Protein AF-A0A920S4Y8-F1 (afdb_monomer_lite)

Radius of gyration: 15.09 Å; chains: 1; bounding box: 40×29×32 Å

Structure (mmCIF, N/CA/C/O backbone):
data_AF-A0A920S4Y8-F1
#
_entry.id   AF-A0A920S4Y8-F1
#
loop_
_atom_site.group_PDB
_atom_site.id
_atom_site.type_symbol
_atom_site.label_atom_id
_atom_site.label_alt_id
_atom_site.label_comp_id
_atom_site.label_asym_id
_atom_site.label_entity_id
_atom_site.label_seq_id
_atom_site.pdbx_PDB_ins_code
_atom_site.Cartn_x
_atom_site.Cartn_y
_atom_site.Cartn_z
_atom_site.occupancy
_atom_site.B_iso_or_equiv
_atom_site.auth_seq_id
_atom_site.auth_comp_id
_atom_site.auth_asym_id
_atom_site.auth_atom_id
_atom_site.pdbx_PDB_model_num
ATOM 1 N N . MET A 1 1 ? -9.800 1.096 -12.233 1.00 51.50 1 MET A N 1
ATOM 2 C CA . MET A 1 1 ? -11.108 0.944 -11.551 1.00 51.50 1 MET A CA 1
ATOM 3 C C . MET A 1 1 ? -11.044 -0.279 -10.660 1.00 51.50 1 MET A C 1
ATOM 5 O O . MET A 1 1 ? -10.695 -1.346 -11.159 1.00 51.50 1 MET A O 1
ATOM 9 N N . ALA A 1 2 ? -11.327 -0.086 -9.373 1.00 61.59 2 ALA A N 1
ATOM 10 C CA . ALA A 1 2 ? -11.267 -1.123 -8.355 1.00 61.59 2 ALA A CA 1
ATOM 11 C C . ALA A 1 2 ? -12.133 -2.341 -8.735 1.00 61.59 2 ALA A C 1
ATOM 13 O O . ALA A 1 2 ? -13.301 -2.166 -9.089 1.00 61.59 2 ALA A O 1
ATOM 14 N N . LYS A 1 3 ? -11.565 -3.552 -8.724 1.00 71.06 3 LYS A N 1
ATOM 15 C CA . LYS A 1 3 ? -12.271 -4.799 -9.067 1.00 71.06 3 LYS A CA 1
ATOM 16 C C . LYS A 1 3 ? -13.103 -5.328 -7.898 1.00 71.06 3 LYS A C 1
ATOM 18 O O . LYS A 1 3 ? -13.971 -6.169 -8.120 1.00 71.06 3 LYS A O 1
ATOM 23 N N . GLY A 1 4 ? -12.891 -4.780 -6.699 1.00 80.19 4 GLY A N 1
ATOM 24 C CA . GLY A 1 4 ? -13.572 -5.191 -5.471 1.00 80.19 4 GLY A CA 1
ATOM 25 C C . GLY A 1 4 ? -12.825 -6.282 -4.705 1.00 80.19 4 GLY A C 1
ATOM 26 O O . GLY A 1 4 ? -13.413 -6.904 -3.826 1.00 80.19 4 GLY A O 1
ATOM 27 N N . ASP A 1 5 ? -11.544 -6.506 -5.018 1.00 86.38 5 ASP A N 1
ATOM 28 C CA . ASP A 1 5 ? -10.695 -7.496 -4.348 1.00 86.38 5 ASP A CA 1
ATOM 29 C C . ASP A 1 5 ? -9.960 -6.910 -3.117 1.00 86.38 5 ASP A C 1
ATOM 31 O O . ASP A 1 5 ? -9.152 -7.597 -2.486 1.00 86.38 5 ASP A O 1
ATOM 35 N N . ALA A 1 6 ? -10.218 -5.642 -2.772 1.00 92.25 6 ALA A N 1
ATOM 36 C CA . ALA A 1 6 ? -9.626 -4.925 -1.641 1.00 92.25 6 ALA A CA 1
ATOM 37 C C . ALA A 1 6 ? -10.624 -3.947 -0.993 1.00 92.25 6 ALA A C 1
ATOM 39 O O . ALA A 1 6 ? -11.683 -3.666 -1.555 1.00 92.25 6 ALA A O 1
ATOM 40 N N . ASP A 1 7 ? -10.259 -3.388 0.164 1.00 91.88 7 ASP A N 1
ATOM 41 C CA . ASP A 1 7 ? -11.110 -2.445 0.910 1.00 91.88 7 ASP A CA 1
ATOM 42 C C . ASP A 1 7 ? -11.320 -1.125 0.150 1.00 91.88 7 ASP A C 1
ATOM 44 O O . ASP A 1 7 ? -12.352 -0.466 0.287 1.00 91.88 7 ASP A O 1
ATOM 48 N N . LEU A 1 8 ? -10.324 -0.721 -0.645 1.00 92.69 8 LEU A N 1
ATOM 49 C CA . LEU A 1 8 ? -10.291 0.548 -1.368 1.00 92.69 8 LEU A CA 1
ATOM 50 C C . LEU A 1 8 ? -9.630 0.397 -2.745 1.00 92.69 8 LEU A C 1
ATOM 52 O O . LEU A 1 8 ? -8.840 -0.511 -2.992 1.00 92.69 8 LEU A O 1
ATOM 56 N N . GLY A 1 9 ? -9.890 1.361 -3.625 1.00 92.06 9 GLY A N 1
ATOM 57 C CA . GLY A 1 9 ? -9.095 1.597 -4.827 1.00 92.06 9 GLY A CA 1
ATOM 58 C C . GLY A 1 9 ? -8.346 2.916 -4.719 1.00 92.06 9 GLY A C 1
ATOM 59 O O . GLY A 1 9 ? -8.850 3.872 -4.126 1.00 92.06 9 GLY A O 1
ATOM 60 N N . TRP A 1 10 ? -7.157 2.973 -5.304 1.00 90.19 10 TRP A N 1
ATOM 61 C CA . TRP A 1 10 ? -6.406 4.211 -5.476 1.00 90.19 10 TRP A CA 1
ATOM 62 C C . TRP A 1 10 ? -6.244 4.492 -6.968 1.00 90.19 10 TRP A C 1
ATOM 64 O O . TRP A 1 10 ? -6.098 3.559 -7.756 1.00 90.19 10 TRP A O 1
ATOM 74 N N . ASP A 1 11 ? -6.162 5.774 -7.320 1.00 91.81 11 ASP A N 1
ATOM 75 C CA . ASP A 1 11 ? -5.575 6.257 -8.571 1.00 91.81 11 ASP A CA 1
ATOM 76 C C . ASP A 1 11 ? -4.447 7.233 -8.189 1.00 91.81 11 ASP A C 1
ATOM 78 O O . ASP A 1 11 ? -4.646 8.113 -7.343 1.00 91.81 11 ASP A O 1
ATOM 82 N N . PHE A 1 12 ? -3.247 7.077 -8.757 1.00 92.56 12 PHE A N 1
ATOM 83 C CA . PHE A 1 12 ? -2.082 7.890 -8.382 1.00 92.56 12 PHE A CA 1
ATOM 84 C C . PHE A 1 12 ? -1.390 8.485 -9.581 1.00 92.56 12 PHE A C 1
ATOM 86 O O . PHE A 1 12 ? -1.046 7.805 -10.543 1.00 92.56 12 PHE A O 1
ATOM 93 N N . PHE A 1 13 ? -1.136 9.779 -9.457 1.00 94.69 13 PHE A N 1
ATOM 94 C CA . PHE A 1 13 ? -0.552 10.592 -10.497 1.00 94.69 13 PHE A CA 1
ATOM 95 C C . PHE A 1 13 ? 0.792 11.127 -10.015 1.00 94.69 13 PHE A C 1
ATOM 97 O O . PHE A 1 13 ? 0.925 11.635 -8.896 1.00 94.69 13 PHE A O 1
ATOM 104 N N . ASN A 1 14 ? 1.796 11.024 -10.875 1.00 93.44 14 ASN A N 1
ATOM 105 C CA . ASN A 1 14 ? 3.060 11.717 -10.710 1.00 93.44 14 ASN A CA 1
ATOM 106 C C . ASN A 1 14 ? 2.853 13.232 -10.803 1.00 93.44 14 ASN A C 1
ATOM 108 O O . ASN A 1 14 ? 1.832 13.733 -11.275 1.00 93.44 14 ASN A O 1
ATOM 112 N N . LYS A 1 15 ? 3.876 13.989 -10.395 1.00 94.19 15 LYS A N 1
ATOM 113 C CA . LYS A 1 15 ? 3.858 15.460 -10.447 1.00 94.19 15 LYS A CA 1
ATOM 114 C C . LYS A 1 15 ? 3.571 16.013 -11.853 1.00 94.19 15 LYS A C 1
ATOM 116 O O . LYS A 1 15 ? 3.017 17.100 -11.968 1.00 94.19 15 LYS A O 1
ATOM 121 N N . ASP A 1 16 ? 3.981 15.303 -12.899 1.00 96.12 16 ASP A N 1
ATOM 122 C CA . ASP A 1 16 ? 3.765 15.688 -14.298 1.00 96.12 16 ASP A CA 1
ATOM 123 C C . ASP A 1 16 ? 2.367 15.324 -14.832 1.00 96.12 16 ASP A C 1
ATOM 125 O O . ASP A 1 16 ? 2.062 15.612 -15.987 1.00 96.12 16 ASP A O 1
ATOM 129 N N . GLY A 1 17 ? 1.512 14.722 -14.000 1.00 94.94 17 GLY A N 1
ATOM 130 C CA . GLY A 1 17 ? 0.164 14.289 -14.356 1.00 94.94 17 GLY A CA 1
ATOM 131 C C . GLY A 1 17 ? 0.097 12.904 -15.000 1.00 94.94 17 GLY A C 1
ATOM 132 O O . GLY A 1 17 ? -1.005 12.436 -15.271 1.00 94.94 17 GLY A O 1
ATOM 133 N N . SER A 1 18 ? 1.232 12.232 -15.229 1.00 94.69 18 SER A N 1
ATOM 134 C CA . SER A 1 18 ? 1.225 10.834 -15.672 1.00 94.69 18 SER A CA 1
ATOM 135 C 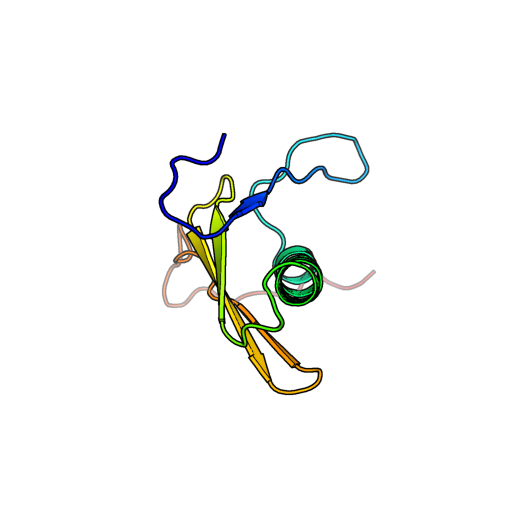C . SER A 1 18 ? 0.711 9.915 -14.565 1.00 94.69 18 SER A C 1
ATOM 137 O O . SER A 1 18 ? 0.983 10.135 -13.384 1.00 94.69 18 SER A O 1
ATOM 139 N N . GLU A 1 19 ? -0.030 8.878 -14.937 1.00 94.19 19 GLU A N 1
ATOM 140 C CA . GLU A 1 19 ? -0.469 7.853 -13.994 1.00 94.19 19 GLU A CA 1
ATOM 141 C C . GLU A 1 19 ? 0.718 6.957 -13.612 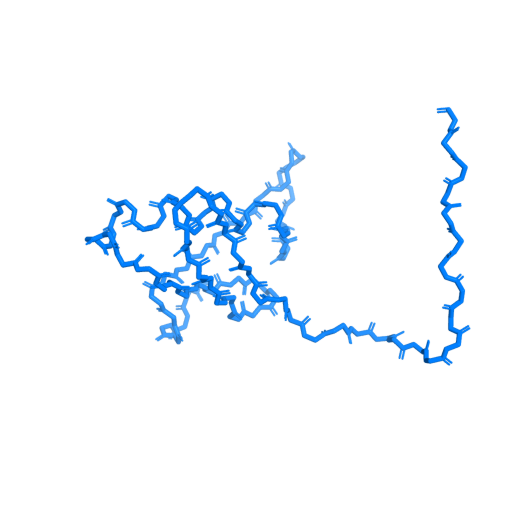1.00 94.19 19 GLU A C 1
ATOM 143 O O . GLU A 1 19 ? 1.507 6.549 -14.468 1.00 94.19 19 GLU A O 1
ATOM 148 N N . ALA A 1 20 ? 0.871 6.677 -12.320 1.00 92.31 20 ALA A N 1
ATOM 149 C CA . ALA A 1 20 ? 1.912 5.802 -11.801 1.00 92.31 20 ALA A CA 1
ATOM 150 C C . ALA A 1 20 ? 1.299 4.575 -11.137 1.00 92.31 20 ALA A C 1
ATOM 152 O O . ALA A 1 20 ? 0.344 4.657 -10.364 1.00 92.31 20 ALA A O 1
ATOM 153 N N . GLU A 1 21 ? 1.916 3.427 -11.393 1.00 90.19 21 GLU A N 1
ATOM 154 C CA . GLU A 1 21 ? 1.356 2.151 -10.967 1.00 90.19 21 GLU A CA 1
ATOM 155 C C . GLU A 1 21 ? 1.457 1.925 -9.457 1.00 90.19 21 GLU A C 1
ATOM 157 O O . GLU A 1 21 ? 0.581 1.303 -8.844 1.00 90.19 21 GLU A O 1
ATOM 162 N N . MET A 1 22 ? 2.544 2.415 -8.850 1.00 88.00 22 MET A N 1
ATOM 163 C CA . MET A 1 22 ? 2.847 2.207 -7.440 1.00 88.00 22 MET A CA 1
ATOM 164 C C . MET A 1 22 ? 3.899 3.204 -6.940 1.00 88.00 22 MET A C 1
ATOM 166 O O . MET A 1 22 ? 4.853 3.543 -7.637 1.00 88.00 22 MET A O 1
ATOM 170 N N . CYS A 1 23 ? 3.766 3.640 -5.688 1.00 92.94 23 CYS A N 1
ATOM 171 C CA . CYS A 1 23 ? 4.830 4.323 -4.959 1.00 92.94 23 CYS A CA 1
ATOM 172 C C . CYS A 1 23 ? 4.818 3.848 -3.507 1.00 92.94 23 CYS A C 1
ATOM 174 O O . CYS A 1 23 ? 3.859 4.111 -2.787 1.00 92.94 23 CYS A O 1
ATOM 176 N N . GLY A 1 24 ? 5.886 3.192 -3.042 1.00 93.44 24 GLY A N 1
ATOM 177 C CA . GLY A 1 24 ? 5.923 2.623 -1.688 1.00 93.44 24 GLY A CA 1
ATOM 178 C C . GLY A 1 24 ? 5.738 3.667 -0.581 1.00 93.44 24 GLY A C 1
ATOM 179 O O . GLY A 1 24 ? 5.105 3.391 0.436 1.00 93.44 24 GLY A O 1
ATOM 180 N N . ASN A 1 25 ? 6.244 4.887 -0.787 1.00 95.50 25 ASN A N 1
ATOM 181 C CA . ASN A 1 25 ? 6.034 5.998 0.145 1.00 95.50 25 ASN A CA 1
ATOM 182 C C . ASN A 1 25 ? 4.578 6.474 0.111 1.00 95.50 25 ASN A C 1
ATOM 184 O O . ASN A 1 25 ? 3.960 6.624 1.163 1.00 95.50 25 ASN A O 1
ATOM 188 N N . GLY A 1 26 ? 4.027 6.658 -1.092 1.00 95.38 26 GLY A N 1
ATOM 189 C CA . GLY A 1 26 ? 2.627 7.028 -1.279 1.00 95.38 26 GLY A CA 1
ATOM 190 C C . GLY A 1 26 ? 1.685 6.000 -0.655 1.00 95.38 26 GLY A C 1
ATOM 191 O O . GLY A 1 26 ? 0.774 6.382 0.067 1.00 95.38 26 GLY A O 1
ATOM 192 N N . ALA A 1 27 ? 1.964 4.706 -0.835 1.00 96.25 27 ALA A N 1
ATOM 193 C CA . ALA A 1 27 ? 1.204 3.590 -0.277 1.00 96.25 27 ALA A CA 1
ATOM 194 C C . ALA A 1 27 ? 1.110 3.665 1.253 1.00 96.25 27 ALA A C 1
ATOM 196 O O . ALA A 1 27 ? 0.031 3.496 1.815 1.00 96.25 27 ALA A O 1
ATOM 197 N N . ARG A 1 28 ? 2.214 3.993 1.939 1.00 97.44 28 ARG A N 1
ATOM 198 C CA . ARG A 1 28 ? 2.204 4.177 3.401 1.00 97.44 28 ARG A CA 1
ATOM 199 C C . ARG A 1 28 ? 1.373 5.384 3.832 1.00 97.44 28 ARG A C 1
ATOM 201 O O . ARG A 1 28 ? 0.622 5.292 4.801 1.00 97.44 28 ARG A O 1
ATOM 208 N N . CYS A 1 29 ? 1.479 6.499 3.109 1.00 96.06 29 CYS A N 1
ATOM 209 C CA . CYS A 1 29 ? 0.665 7.686 3.376 1.00 96.06 29 CYS A CA 1
ATOM 210 C C . CYS A 1 29 ? -0.828 7.406 3.158 1.00 96.06 29 CYS A C 1
ATOM 212 O O . CYS A 1 29 ? -1.653 7.774 3.994 1.00 96.06 29 CYS A O 1
ATOM 214 N N . PHE A 1 30 ? -1.166 6.720 2.067 1.00 95.81 30 PHE A N 1
ATOM 215 C CA . PHE A 1 30 ? -2.536 6.355 1.739 1.00 95.81 30 PHE A CA 1
ATOM 216 C C . PHE A 1 30 ? -3.124 5.375 2.754 1.00 95.81 30 PHE A C 1
ATOM 218 O O . PHE A 1 30 ? -4.231 5.606 3.217 1.00 95.81 30 PHE A O 1
ATOM 225 N N . ALA A 1 31 ? -2.375 4.361 3.198 1.00 96.69 31 ALA A N 1
ATOM 226 C CA . ALA A 1 31 ? -2.831 3.441 4.241 1.00 96.69 31 ALA A CA 1
ATOM 227 C C . ALA A 1 31 ? -3.208 4.170 5.543 1.00 96.69 31 ALA A C 1
ATOM 229 O O . ALA A 1 31 ? -4.247 3.892 6.139 1.00 96.69 31 ALA A O 1
ATOM 230 N N . ARG A 1 32 ? -2.406 5.159 5.968 1.00 96.19 32 ARG A N 1
ATOM 231 C CA . ARG A 1 32 ? -2.734 5.983 7.144 1.00 96.19 32 ARG A CA 1
ATOM 232 C C . ARG A 1 32 ? -3.972 6.846 6.921 1.00 96.19 32 ARG A C 1
ATOM 234 O O . ARG A 1 32 ? -4.759 7.033 7.846 1.00 96.19 32 ARG A O 1
ATOM 241 N N . PHE A 1 33 ? -4.133 7.399 5.721 1.00 94.75 33 PHE A N 1
ATOM 242 C CA . PHE A 1 33 ? -5.337 8.136 5.350 1.00 94.75 33 PHE A CA 1
ATOM 243 C C . PHE A 1 33 ? 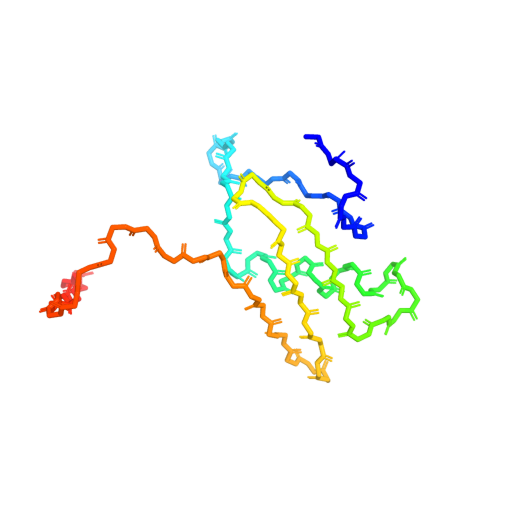-6.571 7.222 5.377 1.00 94.75 33 PHE A C 1
ATOM 245 O O . PHE A 1 33 ? -7.556 7.565 6.026 1.00 94.75 33 PHE A O 1
ATOM 252 N N . ALA A 1 34 ? -6.487 6.048 4.755 1.00 94.25 34 ALA A N 1
ATOM 253 C CA . ALA A 1 34 ? -7.529 5.030 4.706 1.00 94.25 34 ALA A CA 1
ATOM 254 C C . ALA A 1 34 ? -7.965 4.582 6.104 1.00 94.25 34 ALA A C 1
ATOM 256 O O . ALA A 1 34 ? -9.152 4.627 6.402 1.00 94.25 34 ALA A O 1
ATOM 257 N N . GLN A 1 35 ? -7.019 4.265 6.998 1.00 94.06 35 GLN A N 1
ATOM 258 C CA . GLN A 1 35 ? -7.311 3.891 8.388 1.00 94.06 35 GLN A CA 1
ATOM 259 C C . GLN A 1 35 ? -8.236 4.903 9.082 1.00 94.06 35 GLN A C 1
ATOM 261 O O . GLN A 1 35 ? -9.161 4.516 9.791 1.00 94.06 35 GLN A O 1
ATOM 266 N N . ARG A 1 36 ? -8.009 6.207 8.878 1.00 92.06 36 ARG A N 1
ATOM 267 C CA . ARG A 1 36 ? -8.828 7.266 9.496 1.00 92.06 36 ARG A CA 1
ATOM 268 C C . ARG A 1 36 ? -10.268 7.307 8.971 1.00 92.06 36 ARG A C 1
ATOM 270 O O . ARG A 1 36 ? -11.108 7.917 9.618 1.00 92.06 36 ARG A O 1
ATOM 277 N N . HIS A 1 37 ? -10.531 6.689 7.822 1.00 90.94 37 HIS A N 1
ATOM 278 C CA . HIS A 1 37 ? -11.844 6.625 7.174 1.00 90.94 37 HIS A CA 1
ATOM 279 C C . HIS A 1 37 ? -12.478 5.224 7.242 1.00 90.94 37 HIS A C 1
ATOM 281 O O . HIS A 1 37 ? -13.640 5.076 6.881 1.00 90.94 37 HIS A O 1
ATOM 287 N N . LEU A 1 38 ? -11.733 4.219 7.715 1.00 89.88 38 LEU A N 1
ATOM 288 C CA . LEU A 1 38 ? -12.161 2.829 7.901 1.00 89.88 38 LEU A CA 1
ATOM 289 C C . LEU A 1 38 ? -12.169 2.459 9.393 1.00 89.88 38 LEU A C 1
ATOM 291 O O . LEU A 1 38 ? -11.610 1.442 9.794 1.00 89.88 38 LEU A O 1
ATOM 295 N N . ASP A 1 39 ? -12.730 3.331 10.234 1.00 91.25 39 ASP A N 1
ATOM 296 C CA . ASP A 1 39 ? -12.924 3.099 11.675 1.00 91.25 39 ASP A CA 1
ATOM 297 C C . ASP A 1 39 ? -11.661 2.705 12.467 1.00 91.25 39 ASP A C 1
ATOM 299 O O . ASP A 1 39 ? -11.733 2.047 13.504 1.00 91.25 39 ASP A O 1
ATOM 303 N N . GLY A 1 40 ? -10.480 3.129 12.011 1.00 89.62 40 GLY A N 1
ATOM 304 C CA . GLY A 1 40 ? -9.232 2.893 12.732 1.00 89.62 40 GLY A CA 1
ATOM 305 C C . GLY A 1 40 ? -8.658 1.483 12.585 1.00 89.62 40 GLY A C 1
ATOM 306 O O . GLY A 1 40 ? -7.804 1.116 13.388 1.00 89.62 40 GLY A O 1
ATOM 307 N N . GLN A 1 41 ? -9.066 0.709 11.573 1.00 92.81 41 GLN A N 1
ATOM 308 C CA . GLN A 1 41 ? -8.503 -0.623 11.322 1.00 92.81 41 GLN A CA 1
ATOM 309 C C . GLN A 1 41 ? -6.964 -0.60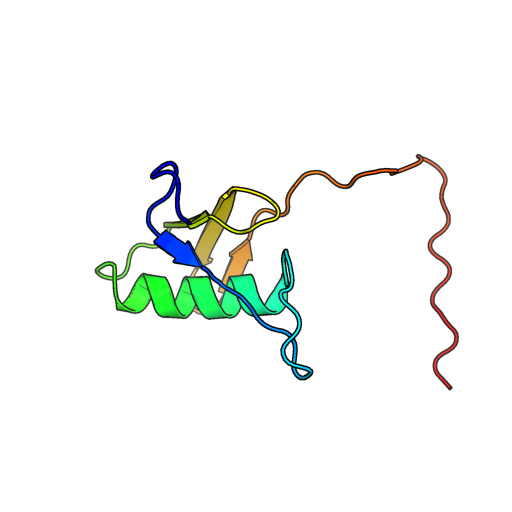7 11.227 1.00 92.81 41 GLN A C 1
ATOM 311 O O . GLN A 1 41 ? -6.354 0.284 10.629 1.00 92.81 41 GLN A O 1
ATOM 316 N N . GLU A 1 42 ? -6.320 -1.598 11.845 1.00 96.00 42 GLU A N 1
ATOM 317 C CA . GLU A 1 42 ? -4.856 -1.754 11.840 1.00 96.00 42 GLU A CA 1
ATOM 318 C C . GLU A 1 42 ? -4.339 -2.445 10.573 1.00 96.00 42 GLU A C 1
ATOM 320 O O . GLU A 1 42 ? -3.144 -2.406 10.284 1.00 96.00 42 GLU A O 1
ATOM 325 N N . GLU A 1 43 ? -5.232 -3.045 9.793 1.00 96.44 43 GLU A N 1
ATOM 326 C CA . GLU A 1 43 ? -4.936 -3.628 8.492 1.00 96.44 43 GLU A CA 1
ATOM 327 C C . GLU A 1 43 ? -5.872 -3.027 7.455 1.00 96.44 43 GLU A C 1
ATOM 329 O O . GLU A 1 43 ? -7.070 -2.915 7.692 1.00 96.44 43 GLU A O 1
ATOM 334 N N . VAL A 1 44 ? -5.313 -2.628 6.316 1.00 95.69 44 VAL A N 1
ATOM 335 C CA . VAL A 1 44 ? -6.078 -2.114 5.177 1.00 95.69 44 VAL A CA 1
ATOM 336 C C . VAL A 1 44 ? -5.476 -2.648 3.887 1.00 95.69 44 VAL A C 1
ATOM 338 O O . VAL A 1 44 ? -4.259 -2.827 3.772 1.00 95.69 44 VAL A O 1
ATOM 341 N N . SER A 1 45 ? -6.318 -2.885 2.896 1.00 95.19 45 SER A N 1
ATOM 342 C CA . SER A 1 45 ? -5.919 -3.302 1.560 1.00 95.19 45 SER A CA 1
ATOM 343 C C . SER A 1 45 ? -6.448 -2.334 0.514 1.00 95.19 45 SER A C 1
ATOM 345 O O . SER A 1 45 ? -7.533 -1.770 0.648 1.00 95.19 45 SER A O 1
ATOM 347 N N . PHE A 1 46 ? -5.667 -2.115 -0.540 1.00 94.50 46 PHE A N 1
ATOM 348 C CA . PHE A 1 46 ? -6.107 -1.290 -1.653 1.00 94.50 46 PHE A CA 1
ATOM 349 C C . PHE A 1 46 ? -5.549 -1.752 -2.991 1.00 94.50 46 PHE A C 1
ATOM 351 O O . PHE A 1 46 ? -4.415 -2.224 -3.093 1.00 94.50 46 PHE A O 1
ATOM 358 N N . GLU A 1 47 ? -6.368 -1.604 -4.024 1.00 94.56 47 GLU A N 1
ATOM 359 C CA . GLU A 1 47 ? -6.010 -1.895 -5.406 1.00 94.56 47 GLU A CA 1
ATOM 360 C C . GLU A 1 47 ? -5.248 -0.719 -6.025 1.00 94.56 47 GLU A C 1
ATOM 362 O O . GLU A 1 47 ? -5.689 0.432 -5.963 1.00 94.56 47 GLU A O 1
ATOM 367 N N . THR A 1 48 ? -4.112 -1.026 -6.652 1.00 93.25 48 THR A N 1
ATOM 368 C CA . THR A 1 48 ? -3.360 -0.118 -7.527 1.00 93.25 48 THR A CA 1
ATOM 369 C C . THR A 1 48 ? -3.197 -0.755 -8.910 1.00 93.25 48 THR A C 1
ATOM 371 O O . THR A 1 48 ? -3.564 -1.916 -9.113 1.00 93.25 48 THR A O 1
ATOM 374 N N . LEU A 1 49 ? -2.614 -0.039 -9.879 1.00 92.25 49 LEU A N 1
ATOM 375 C CA . LEU A 1 49 ? -2.326 -0.642 -11.189 1.00 92.25 49 LEU A CA 1
ATOM 376 C C . LEU A 1 49 ? -1.295 -1.780 -11.106 1.00 92.25 49 LEU A C 1
ATOM 378 O O . LEU A 1 49 ? -1.332 -2.686 -11.931 1.00 92.25 49 LEU A O 1
ATOM 382 N N . ALA A 1 50 ? -0.416 -1.765 -10.099 1.00 92.12 50 ALA A N 1
ATOM 38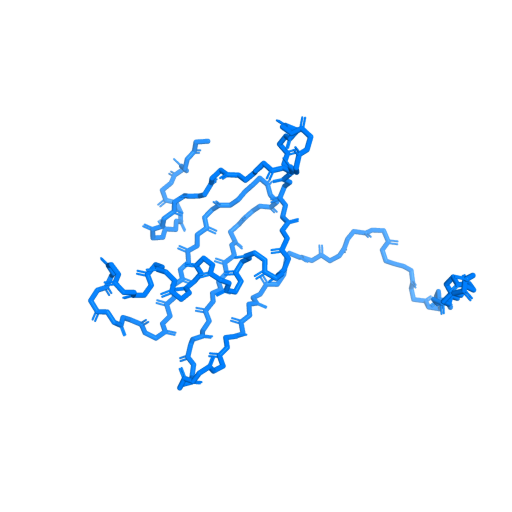3 C CA . ALA A 1 50 ? 0.548 -2.841 -9.857 1.00 92.12 50 ALA A CA 1
ATOM 384 C C . ALA A 1 50 ? -0.081 -4.081 -9.189 1.00 92.12 50 ALA A C 1
ATOM 386 O O . ALA A 1 50 ? 0.563 -5.126 -9.107 1.00 92.12 50 ALA A O 1
ATOM 387 N N . GLY A 1 51 ? -1.323 -3.984 -8.703 1.00 92.06 51 GLY A N 1
ATOM 388 C CA . GLY A 1 51 ? -2.035 -5.051 -8.000 1.00 92.06 51 GLY A CA 1
ATOM 389 C C . GLY A 1 51 ? -2.497 -4.641 -6.602 1.00 92.06 51 GLY A C 1
ATOM 390 O O . GLY A 1 51 ? -2.484 -3.467 -6.234 1.00 92.06 51 GLY A O 1
ATOM 391 N N . VAL A 1 52 ? -2.935 -5.623 -5.813 1.00 93.94 52 VAL A N 1
ATOM 392 C CA . VAL A 1 52 ? -3.409 -5.385 -4.443 1.00 93.94 52 VAL A CA 1
ATOM 393 C C . VAL A 1 52 ? -2.225 -5.172 -3.503 1.00 93.94 52 VAL A C 1
ATOM 395 O O . VAL A 1 52 ? -1.346 -6.028 -3.378 1.00 93.94 52 VAL A O 1
ATOM 398 N N . ILE A 1 53 ? -2.243 -4.052 -2.789 1.00 95.12 53 ILE A N 1
ATOM 399 C CA . ILE A 1 53 ? -1.301 -3.718 -1.724 1.00 95.12 53 ILE A CA 1
ATOM 400 C C . ILE A 1 53 ? -1.993 -3.923 -0.380 1.00 95.12 53 ILE A C 1
ATOM 402 O O . ILE A 1 53 ? -3.085 -3.412 -0.147 1.00 95.12 53 ILE A O 1
ATOM 406 N N . LYS A 1 54 ? -1.341 -4.655 0.526 1.00 96.38 54 LYS A N 1
ATOM 407 C CA . LYS A 1 54 ? -1.759 -4.795 1.923 1.00 96.38 54 LYS A CA 1
ATOM 408 C C . LYS A 1 54 ? -0.878 -3.923 2.797 1.00 96.38 54 LYS A C 1
ATOM 410 O O . LYS A 1 54 ? 0.344 -3.904 2.631 1.00 96.38 54 LYS A O 1
ATOM 415 N N . ALA A 1 55 ? -1.487 -3.229 3.742 1.00 97.44 55 ALA A N 1
ATOM 416 C CA . ALA A 1 55 ? -0.796 -2.407 4.712 1.00 97.44 55 ALA A CA 1
ATOM 417 C C . ALA A 1 55 ? -1.180 -2.817 6.132 1.00 97.44 55 ALA A C 1
ATOM 419 O O . ALA A 1 55 ? -2.339 -3.113 6.409 1.00 97.44 55 ALA A O 1
ATOM 420 N N . ARG A 1 56 ? -0.194 -2.790 7.027 1.00 98.06 56 ARG A N 1
ATOM 421 C CA . ARG A 1 56 ? -0.380 -2.915 8.471 1.00 98.06 56 ARG A CA 1
ATOM 422 C C . ARG A 1 56 ? 0.122 -1.649 9.148 1.00 98.06 56 ARG A C 1
ATOM 424 O O . ARG A 1 56 ? 1.210 -1.162 8.825 1.00 98.06 56 ARG A O 1
ATOM 431 N N . LEU A 1 57 ? -0.667 -1.125 10.072 1.00 97.25 57 LEU A N 1
ATOM 432 C CA . LEU A 1 57 ? -0.379 0.069 10.847 1.00 97.25 57 LEU A CA 1
ATOM 433 C C . LEU A 1 57 ? -0.082 -0.342 12.291 1.00 97.25 57 LEU A C 1
ATOM 435 O O . LEU A 1 57 ? -0.869 -1.055 12.899 1.00 97.25 57 LEU A O 1
ATOM 439 N N . ASP A 1 58 ? 1.051 0.110 12.823 1.00 96.31 58 ASP A N 1
ATOM 440 C CA . ASP A 1 58 ? 1.492 -0.156 14.197 1.00 96.31 58 ASP A CA 1
ATOM 441 C C . ASP A 1 58 ? 1.977 1.155 14.824 1.00 96.31 58 ASP A C 1
ATOM 443 O O . ASP A 1 58 ? 3.039 1.685 14.472 1.00 96.31 58 ASP A O 1
ATOM 447 N N . GLY A 1 59 ? 1.139 1.752 15.675 1.00 93.19 59 GLY A N 1
ATOM 448 C CA . GLY A 1 59 ? 1.354 3.107 16.181 1.00 93.19 59 GLY A CA 1
ATOM 449 C C . GLY A 1 59 ? 1.515 4.100 1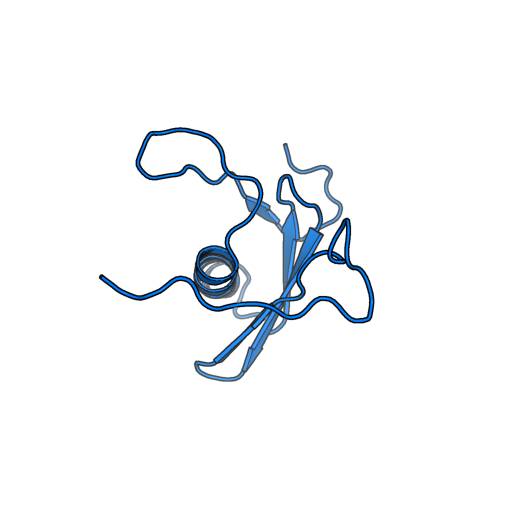5.028 1.00 93.19 59 GLY A C 1
ATOM 450 O O . GLY A 1 59 ? 0.608 4.250 14.208 1.00 93.19 59 GLY A O 1
ATOM 451 N N . GLU A 1 60 ? 2.677 4.753 14.933 1.00 93.25 60 GLU A N 1
ATOM 452 C CA . GLU A 1 60 ? 3.036 5.671 13.838 1.00 93.25 60 GLU A CA 1
ATOM 453 C C . GLU A 1 60 ? 3.628 4.967 12.604 1.00 93.25 60 GLU A C 1
ATOM 455 O O . GLU A 1 60 ? 3.600 5.523 11.501 1.00 93.25 60 GLU A O 1
ATOM 460 N N . SER A 1 61 ? 4.084 3.723 12.748 1.00 97.19 61 SER A N 1
ATOM 461 C CA . SER A 1 61 ? 4.695 2.951 11.667 1.00 97.19 61 SER A CA 1
ATOM 462 C C . SER A 1 61 ? 3.654 2.373 10.713 1.00 97.19 61 SER A C 1
ATOM 464 O O . SER A 1 61 ? 2.535 2.035 11.102 1.00 97.19 61 SER A O 1
ATOM 466 N N . VAL A 1 62 ? 4.039 2.248 9.442 1.00 97.94 62 VAL A N 1
ATOM 467 C CA . VAL A 1 62 ? 3.237 1.580 8.412 1.00 97.94 62 VAL A CA 1
ATOM 468 C C . VAL A 1 62 ? 4.132 0.635 7.622 1.00 97.94 62 VAL A C 1
ATOM 470 O O . VAL A 1 62 ? 5.118 1.061 7.016 1.00 97.94 62 VAL A O 1
ATOM 473 N N . THR A 1 63 ? 3.766 -0.641 7.593 1.00 98.00 63 THR A N 1
ATOM 474 C CA . THR A 1 63 ? 4.388 -1.663 6.747 1.00 98.00 63 THR A CA 1
ATOM 475 C C . THR A 1 63 ? 3.473 -1.939 5.564 1.00 98.00 63 THR A C 1
ATOM 477 O O . THR A 1 63 ? 2.272 -2.098 5.743 1.00 98.00 63 THR A O 1
ATOM 480 N N . VAL A 1 64 ? 4.031 -2.001 4.355 1.00 97.31 64 VAL A N 1
ATOM 481 C CA . VAL A 1 64 ? 3.283 -2.316 3.128 1.00 97.31 64 VAL A CA 1
ATOM 482 C C . VAL A 1 64 ? 3.892 -3.528 2.441 1.00 97.31 64 VAL A C 1
ATOM 484 O O . VAL A 1 64 ? 5.116 -3.651 2.375 1.00 97.31 64 VAL A O 1
ATOM 487 N N . SER A 1 65 ? 3.049 -4.410 1.911 1.00 94.88 65 SER A N 1
ATOM 488 C CA . SER A 1 65 ? 3.483 -5.447 0.981 1.00 94.88 65 SER A CA 1
ATOM 489 C C . SER A 1 65 ? 3.719 -4.821 -0.388 1.00 94.88 65 SER A C 1
ATOM 491 O O . SER A 1 65 ? 2.835 -4.148 -0.914 1.00 94.88 65 SER A O 1
ATOM 493 N N . LEU A 1 66 ? 4.879 -5.064 -0.983 1.00 90.12 66 LEU A N 1
ATOM 494 C CA . LEU A 1 66 ? 5.099 -4.762 -2.394 1.00 90.12 66 LEU A CA 1
ATOM 495 C C . LEU A 1 66 ? 4.730 -5.982 -3.230 1.00 90.12 66 LEU A C 1
ATOM 497 O O . LEU A 1 66 ? 4.791 -7.118 -2.750 1.00 90.12 66 LEU A O 1
ATOM 501 N N . THR A 1 67 ? 4.360 -5.741 -4.479 1.00 87.06 67 THR A N 1
ATOM 502 C CA . THR A 1 67 ? 4.210 -6.813 -5.457 1.00 87.06 67 THR A CA 1
ATOM 503 C C . THR A 1 67 ? 5.561 -7.505 -5.669 1.00 87.06 67 THR A C 1
ATOM 505 O O . THR A 1 67 ? 6.613 -6.887 -5.449 1.00 87.06 67 THR A O 1
ATOM 508 N N . PRO A 1 68 ? 5.570 -8.802 -6.029 1.00 87.06 68 PRO A N 1
ATOM 509 C CA . PRO A 1 68 ? 6.809 -9.508 -6.314 1.00 87.06 68 PRO A CA 1
ATOM 510 C C . PRO A 1 68 ? 7.654 -8.738 -7.336 1.00 87.06 68 PRO A C 1
ATOM 512 O O . PRO A 1 68 ? 7.105 -8.247 -8.323 1.00 87.06 68 PRO A O 1
ATOM 515 N N . PRO A 1 69 ? 8.973 -8.614 -7.121 1.00 86.50 69 PRO A N 1
ATOM 516 C CA . PRO A 1 69 ? 9.830 -7.939 -8.079 1.00 86.50 69 PRO A CA 1
ATOM 517 C C . PRO A 1 69 ? 9.877 -8.732 -9.386 1.00 86.50 69 PRO A C 1
ATOM 519 O O . PRO A 1 69 ? 10.031 -9.954 -9.384 1.00 86.50 69 PRO A O 1
ATOM 522 N N . GLU A 1 70 ? 9.806 -8.024 -10.504 1.00 85.88 70 GLU A N 1
ATOM 523 C CA . GLU A 1 70 ? 10.008 -8.601 -11.829 1.00 85.88 70 GLU A CA 1
ATOM 524 C C . GLU A 1 70 ? 11.472 -8.472 -12.260 1.00 85.88 70 GLU A C 1
ATOM 526 O O . GLU A 1 70 ? 12.188 -7.571 -11.820 1.00 85.88 70 GLU A O 1
ATOM 531 N N . ASN A 1 71 ? 11.923 -9.367 -13.145 1.00 85.00 71 ASN A N 1
ATOM 532 C CA . ASN A 1 71 ? 13.275 -9.353 -13.724 1.00 85.00 71 ASN A CA 1
ATOM 533 C C . ASN A 1 71 ? 14.420 -9.412 -12.693 1.00 85.00 71 ASN A C 1
ATOM 535 O O . ASN A 1 71 ? 15.540 -8.988 -12.969 1.00 85.00 71 ASN A O 1
ATOM 539 N N . PHE A 1 72 ? 14.150 -9.949 -11.503 1.00 81.56 72 PHE A N 1
ATOM 540 C CA . PHE A 1 72 ? 15.155 -10.128 -10.463 1.00 81.56 72 PHE A CA 1
ATOM 541 C C . PHE A 1 72 ? 16.104 -11.281 -10.813 1.00 81.56 72 PHE A C 1
ATOM 543 O O . PHE A 1 72 ? 15.676 -12.437 -10.873 1.00 81.56 72 PHE A O 1
ATOM 550 N N . CYS A 1 73 ? 17.396 -10.988 -10.991 1.00 82.56 73 CYS A N 1
ATOM 551 C CA . CYS A 1 73 ? 18.429 -12.012 -11.125 1.00 82.56 73 CYS A CA 1
ATOM 552 C C . CYS A 1 73 ? 19.262 -12.118 -9.842 1.00 82.56 73 CYS A C 1
ATOM 554 O O . CYS A 1 73 ? 19.860 -11.157 -9.353 1.00 82.56 73 CYS A O 1
ATOM 556 N N . ILE A 1 74 ? 19.343 -13.332 -9.296 1.00 83.69 74 ILE A N 1
ATOM 557 C CA . ILE A 1 74 ? 20.229 -13.630 -8.169 1.00 83.69 74 ILE A CA 1
ATOM 558 C C . ILE A 1 74 ? 21.681 -13.430 -8.616 1.00 83.69 74 ILE A C 1
ATOM 560 O O . ILE A 1 74 ? 22.136 -14.052 -9.572 1.00 83.69 74 ILE A O 1
ATOM 564 N N . GLY A 1 75 ? 22.406 -12.569 -7.901 1.00 84.88 75 GLY A N 1
ATOM 565 C CA . GLY A 1 75 ? 23.780 -12.181 -8.233 1.00 84.88 75 GLY A CA 1
ATOM 566 C C . GLY A 1 75 ? 23.909 -10.770 -8.811 1.00 84.88 75 GLY A C 1
ATOM 567 O O . GLY A 1 75 ? 25.031 -10.269 -8.915 1.00 84.88 75 GLY A O 1
ATOM 568 N N . ASP A 1 76 ? 22.794 -10.096 -9.108 1.00 83.00 76 ASP A N 1
ATOM 569 C CA . ASP A 1 76 ? 22.819 -8.698 -9.523 1.00 83.00 76 ASP A CA 1
ATOM 570 C C . ASP A 1 76 ? 23.389 -7.813 -8.415 1.00 83.00 76 ASP A C 1
ATOM 572 O O . ASP A 1 76 ? 22.865 -7.706 -7.302 1.00 83.00 76 ASP A O 1
ATOM 576 N N . ARG A 1 77 ? 24.495 -7.137 -8.727 1.00 79.81 77 ARG A N 1
ATOM 577 C CA . ARG A 1 77 ? 25.083 -6.146 -7.832 1.00 79.81 77 ARG A CA 1
ATOM 578 C C . ARG A 1 77 ? 24.435 -4.798 -8.107 1.00 79.81 77 ARG A C 1
ATOM 580 O O . ARG A 1 77 ? 24.799 -4.129 -9.073 1.00 79.81 77 ARG A O 1
ATOM 587 N N . ILE A 1 78 ? 23.530 -4.375 -7.225 1.00 78.50 78 ILE A N 1
ATOM 588 C CA . ILE A 1 78 ? 22.970 -3.019 -7.242 1.00 78.50 78 ILE A CA 1
ATOM 589 C C . ILE A 1 78 ? 24.129 -2.034 -7.050 1.00 78.50 78 ILE A C 1
ATOM 591 O O . ILE A 1 78 ? 24.688 -1.907 -5.960 1.00 78.50 78 ILE A O 1
ATOM 595 N N . ARG A 1 79 ? 24.540 -1.364 -8.130 1.00 79.50 79 ARG A N 1
ATOM 596 C CA . ARG A 1 79 ? 25.521 -0.281 -8.058 1.00 79.50 79 ARG A CA 1
ATOM 597 C C . ARG A 1 79 ? 24.756 1.008 -7.767 1.00 79.50 79 ARG A C 1
ATOM 599 O O . ARG A 1 79 ? 23.954 1.406 -8.613 1.00 79.50 79 ARG A O 1
ATOM 606 N N . PRO A 1 80 ? 24.960 1.658 -6.609 1.00 74.38 80 PRO A N 1
ATOM 607 C CA . PRO A 1 80 ? 24.332 2.948 -6.366 1.00 74.38 80 PRO A CA 1
ATOM 608 C C . PRO A 1 80 ? 24.775 3.925 -7.459 1.00 74.38 80 PRO A C 1
ATOM 610 O O . PRO A 1 80 ? 25.952 3.952 -7.832 1.00 74.38 80 PRO A O 1
ATOM 613 N N . ARG A 1 81 ? 23.834 4.708 -8.005 1.00 68.25 81 ARG A N 1
ATOM 614 C CA . ARG A 1 81 ? 24.210 5.820 -8.883 1.00 68.25 81 ARG A CA 1
ATOM 615 C C . ARG A 1 81 ? 25.093 6.779 -8.077 1.00 68.25 81 ARG A C 1
ATOM 617 O O . ARG A 1 81 ? 24.755 7.052 -6.923 1.00 68.25 81 ARG A O 1
ATOM 624 N N . PRO A 1 82 ? 26.200 7.278 -8.651 1.00 63.50 82 PRO A N 1
ATOM 625 C CA . PRO A 1 82 ? 26.970 8.323 -8.000 1.00 63.50 82 PRO A CA 1
ATOM 626 C C . PRO A 1 82 ? 26.045 9.516 -7.755 1.00 63.50 82 PRO A C 1
ATOM 628 O O . PRO A 1 82 ? 25.341 9.958 -8.664 1.00 63.50 82 PRO A O 1
ATOM 631 N N . VAL A 1 83 ? 26.008 9.975 -6.508 1.00 66.56 83 VAL A N 1
ATOM 632 C CA . VAL A 1 83 ? 25.284 11.187 -6.133 1.00 66.56 83 VAL A CA 1
ATOM 633 C C . VAL A 1 83 ? 26.159 12.346 -6.604 1.00 66.56 83 VAL A C 1
ATOM 635 O O . VAL A 1 83 ? 27.250 12.534 -6.069 1.00 66.56 83 VAL A O 1
ATOM 638 N N . SER A 1 84 ? 25.742 13.013 -7.679 1.00 58.41 84 SER A N 1
ATOM 639 C CA . SER A 1 84 ? 26.348 14.261 -8.161 1.00 58.41 84 SER A CA 1
ATOM 640 C C . SER A 1 84 ? 25.961 15.427 -7.270 1.00 58.41 84 SER A C 1
ATOM 642 O O . SER A 1 84 ? 24.745 15.498 -6.968 1.00 58.41 84 SER A O 1
#

Secondary structure (DSSP, 8-state):
---SSSSEE---B-TTS-B-S--HHHHHHHHHHHHHHTTT-SEEEEEETTEEEEEEEETTEEEEPPPPPSS--TT----PPP--

Sequence (84 aa):
MAKGDADLGWDFFNKDGSEAEMCGNGARCFARFAQRHLDGQEEVSFETLAGVIKARLDGESVTVSLTPPENFCIGDRIRPRPVS

Foldseek 3Di:
DDPPPFPEEDWDADPVRHTDQDDPVVVQVVVVVVCVVVVNDQWGWYAGNQGIKIWGHDPPDIDIDDDDDPPDDPPDDPDDDPDD

pLDDT: mean 89.37, std 9.58, range [51.5, 98.06]